Protein AF-A0AAV4BWD5-F1 (afdb_monomer)

Mean predicted aligned error: 11.15 Å

Secondary structure (DSSP, 8-state):
--HHHHHHHHHHHHHHHHHHHHHHHHHTT--GGG---HHHHHHHTT--S-THHHHHHHHHHHHHHHHHTTHHHHHHHHSS-SSS----SS-HHHHHHHHH-TTSS--------

Foldseek 3Di:
DAPPLVVVVVVVVVVVLVVVLVVLCVVVVPDVVVVDDSVVSCVVVVHDSDVVPVVVVVVVVVVVVCVVVVCVVVCLVVLDDPDPDPDDPDRVVVVVCSPVDPPPDDNPDDDDD

Radius of gyration: 18.95 Å; Cα contacts (8 Å, |Δi|>4): 47; chains: 1; bounding box: 46×33×45 Å

Solvent-accessible surface area (backbone atoms only — not comparable to full-atom values): 7154 Å² total; per-residue (Å²): 139,69,73,72,60,63,52,52,56,52,50,54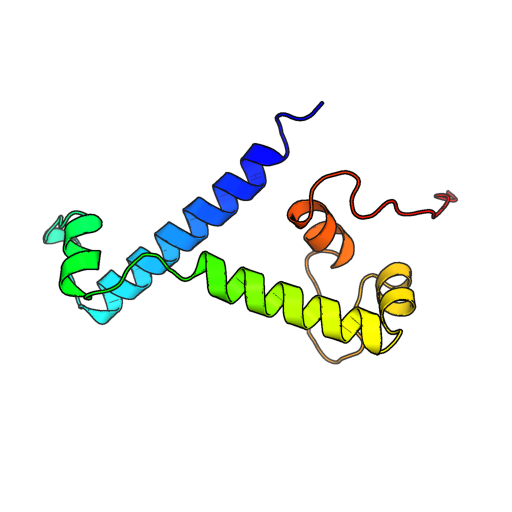,50,53,51,51,52,52,48,53,50,50,51,52,36,58,75,69,65,56,59,79,86,68,69,73,54,72,67,58,55,28,60,74,67,72,49,74,97,51,71,67,59,61,51,52,51,52,52,53,50,51,50,55,51,36,66,72,65,65,52,48,62,55,30,70,74,66,41,49,76,95,66,96,68,74,88,76,90,65,49,54,64,61,57,45,36,69,67,71,35,90,77,73,67,74,82,92,66,85,83,77,130

Sequence (113 aa):
MDAKHGQSQKQIQNKLEATEMWFLRRMLRIPWTAKKTNERVLNEANKRRSLVSPIRKRQATFLGHLMRREKLEHLVRTGKFEGKRGRQREKIMDGLATWLGPGSIRYTGRRQR

Structure (mmCIF, N/CA/C/O backbone):
data_AF-A0AAV4BWD5-F1
#
_entry.id   AF-A0AAV4BWD5-F1
#
loop_
_atom_site.group_PDB
_atom_site.id
_atom_site.type_symbol
_atom_site.label_atom_id
_atom_site.label_alt_id
_atom_site.label_comp_id
_atom_site.label_asym_id
_atom_site.label_entity_id
_atom_site.label_seq_id
_atom_site.pdbx_PDB_ins_code
_atom_site.Cartn_x
_atom_site.Cartn_y
_atom_site.Cartn_z
_atom_site.occupancy
_atom_site.B_iso_or_equiv
_atom_site.auth_seq_id
_atom_site.auth_comp_id
_atom_site.auth_asym_id
_atom_site.auth_atom_id
_atom_site.pdbx_PDB_model_num
ATOM 1 N N . MET A 1 1 ? 26.617 5.106 1.571 1.00 43.34 1 MET A N 1
ATOM 2 C CA . MET A 1 1 ? 25.621 6.211 1.555 1.00 43.34 1 MET A CA 1
ATOM 3 C C . MET A 1 1 ? 24.210 5.626 1.370 1.00 43.34 1 MET A C 1
ATOM 5 O O . MET A 1 1 ? 23.435 6.090 0.541 1.00 43.34 1 MET A O 1
ATOM 9 N N . ASP A 1 2 ? 23.842 4.617 2.168 1.00 42.38 2 ASP A N 1
ATOM 10 C CA . ASP A 1 2 ? 22.796 3.648 1.774 1.00 42.38 2 ASP A CA 1
ATOM 11 C C . ASP A 1 2 ? 21.518 3.737 2.628 1.00 42.38 2 ASP A C 1
ATOM 13 O O . ASP A 1 2 ? 20.469 3.199 2.276 1.00 42.38 2 ASP A O 1
ATOM 17 N N . ALA A 1 3 ? 21.557 4.507 3.720 1.00 46.09 3 ALA A N 1
ATOM 18 C CA . ALA A 1 3 ? 20.471 4.586 4.700 1.00 46.09 3 ALA A CA 1
ATOM 19 C C . ALA A 1 3 ? 19.245 5.408 4.245 1.00 46.09 3 ALA A C 1
ATOM 21 O O . ALA A 1 3 ? 18.145 5.198 4.754 1.00 46.09 3 ALA A O 1
ATOM 22 N N . LYS A 1 4 ? 19.391 6.338 3.286 1.00 48.56 4 LYS A N 1
ATOM 23 C CA . LYS A 1 4 ? 18.289 7.234 2.872 1.00 48.56 4 LYS A CA 1
ATOM 24 C C . LYS A 1 4 ? 17.256 6.565 1.950 1.00 48.56 4 LYS A C 1
ATOM 26 O O . LYS A 1 4 ? 16.092 6.952 1.970 1.00 48.56 4 LYS A O 1
ATOM 31 N N . HIS A 1 5 ? 17.641 5.545 1.180 1.00 47.41 5 HIS A N 1
ATOM 32 C CA . HIS A 1 5 ? 16.773 4.958 0.147 1.00 47.41 5 HIS A CA 1
ATOM 33 C C . HIS A 1 5 ? 15.880 3.820 0.669 1.00 47.41 5 HIS A C 1
ATOM 35 O O . HIS A 1 5 ? 14.713 3.735 0.282 1.00 47.41 5 HIS A O 1
ATOM 41 N N . GLY A 1 6 ? 16.360 3.014 1.626 1.00 53.34 6 GLY A N 1
ATOM 42 C CA . GLY A 1 6 ? 15.532 2.005 2.307 1.00 53.34 6 GLY A CA 1
ATOM 43 C C . GLY A 1 6 ? 14.364 2.611 3.101 1.00 53.34 6 GLY A C 1
ATOM 44 O O . GLY A 1 6 ? 13.302 2.001 3.228 1.00 53.34 6 GLY A O 1
ATOM 45 N N . GLN A 1 7 ? 14.520 3.856 3.564 1.00 54.91 7 GLN A N 1
ATOM 46 C CA . GLN A 1 7 ? 13.472 4.617 4.249 1.00 54.91 7 GLN A CA 1
ATOM 47 C C . GLN A 1 7 ? 12.304 4.972 3.312 1.00 54.91 7 GLN A C 1
ATOM 49 O O . GLN A 1 7 ? 11.152 4.873 3.724 1.00 54.91 7 GLN A O 1
ATOM 54 N N . SER A 1 8 ? 12.569 5.308 2.042 1.00 63.66 8 SER A N 1
ATOM 55 C CA . SER A 1 8 ? 11.522 5.690 1.077 1.00 63.66 8 SER A CA 1
ATOM 56 C C . SER A 1 8 ? 10.612 4.512 0.707 1.00 63.66 8 SER A C 1
ATOM 58 O O . SER A 1 8 ? 9.386 4.627 0.748 1.00 63.66 8 SER A O 1
ATOM 60 N N . GLN A 1 9 ? 11.185 3.329 0.459 1.00 70.19 9 GLN A N 1
ATOM 61 C CA . GLN A 1 9 ? 10.403 2.121 0.162 1.00 70.19 9 GLN A CA 1
ATOM 62 C C . GLN A 1 9 ? 9.512 1.703 1.336 1.00 70.19 9 GLN A C 1
ATOM 64 O O . GLN A 1 9 ? 8.328 1.408 1.156 1.00 70.19 9 GLN A O 1
ATOM 69 N N . LYS A 1 10 ? 10.052 1.760 2.558 1.00 79.00 10 LYS A N 1
ATOM 70 C CA . LYS A 1 10 ? 9.291 1.493 3.783 1.00 79.00 10 LYS A CA 1
ATOM 71 C C . LYS A 1 10 ? 8.158 2.507 3.979 1.00 79.00 10 LYS A C 1
ATOM 73 O O . LYS A 1 10 ? 7.050 2.127 4.346 1.00 79.00 10 LYS A O 1
ATOM 78 N N . GLN A 1 11 ? 8.394 3.784 3.674 1.00 84.44 11 GLN A N 1
ATOM 79 C CA . GLN A 1 11 ? 7.361 4.824 3.727 1.00 84.44 11 GLN A CA 1
ATOM 80 C C . GLN A 1 11 ? 6.239 4.596 2.707 1.00 84.44 11 GLN A C 1
ATOM 82 O O . GLN A 1 11 ? 5.067 4.746 3.053 1.00 84.44 11 GLN A O 1
ATOM 87 N N . ILE A 1 12 ? 6.567 4.222 1.466 1.00 83.00 12 ILE A N 1
ATOM 88 C CA . ILE A 1 12 ? 5.571 3.906 0.430 1.00 83.00 12 ILE A CA 1
ATOM 89 C C . ILE A 1 12 ? 4.732 2.698 0.852 1.00 83.00 12 ILE A C 1
ATOM 91 O O . ILE A 1 12 ? 3.506 2.731 0.736 1.00 83.00 12 ILE A O 1
ATOM 95 N N . GLN A 1 13 ? 5.373 1.663 1.398 1.00 83.88 13 GLN A N 1
ATOM 96 C CA . GLN A 1 13 ? 4.675 0.485 1.898 1.00 83.88 13 GLN A CA 1
ATOM 97 C C . GLN A 1 13 ? 3.727 0.832 3.056 1.00 83.88 13 GLN A C 1
ATOM 99 O O . GLN A 1 13 ? 2.549 0.488 2.990 1.00 83.88 13 GLN A O 1
ATOM 104 N N . ASN A 1 14 ? 4.177 1.615 4.040 1.00 88.88 14 ASN A N 1
ATOM 105 C CA . ASN A 1 14 ? 3.328 2.075 5.145 1.00 88.88 14 ASN A CA 1
ATOM 106 C C . ASN A 1 14 ? 2.116 2.886 4.661 1.00 88.88 14 ASN A C 1
ATOM 108 O O . ASN A 1 14 ? 1.005 2.701 5.154 1.00 88.88 14 ASN A O 1
ATOM 112 N N . LYS A 1 15 ? 2.308 3.776 3.678 1.00 89.56 15 LYS A N 1
ATOM 113 C CA . LYS A 1 15 ? 1.209 4.550 3.080 1.00 89.56 15 LYS A CA 1
ATOM 114 C C . LYS A 1 15 ? 0.207 3.645 2.370 1.00 89.56 15 LYS A C 1
ATOM 116 O O . LYS A 1 15 ? -0.999 3.858 2.492 1.00 89.56 15 LYS A O 1
ATOM 121 N N . LEU A 1 16 ? 0.687 2.634 1.648 1.00 89.44 16 LEU A N 1
ATOM 122 C CA . LEU A 1 16 ? -0.175 1.691 0.944 1.00 89.44 16 LEU A CA 1
ATOM 123 C C . LEU A 1 16 ? -0.986 0.837 1.928 1.00 89.44 16 LEU A C 1
ATOM 125 O O . LEU A 1 16 ? -2.190 0.691 1.746 1.00 89.44 16 LEU A O 1
ATOM 129 N N . GLU A 1 17 ? -0.362 0.359 3.005 1.00 89.69 17 GLU A N 1
ATOM 130 C CA . GLU A 1 17 ? -1.043 -0.381 4.075 1.00 89.69 17 GLU A CA 1
ATOM 131 C C . GLU A 1 17 ? -2.075 0.488 4.811 1.00 89.69 17 GLU A C 1
ATOM 133 O O . GLU A 1 17 ? -3.187 0.037 5.088 1.00 89.69 17 GLU A O 1
ATOM 138 N N . ALA A 1 18 ? -1.761 1.760 5.082 1.00 90.88 18 ALA A N 1
ATOM 139 C CA . ALA A 1 18 ? -2.722 2.709 5.644 1.00 90.88 18 ALA A CA 1
ATOM 140 C C . ALA A 1 18 ? -3.911 2.953 4.697 1.00 90.88 18 ALA A C 1
ATOM 142 O O . ALA A 1 18 ? -5.058 3.029 5.139 1.00 90.88 18 ALA A O 1
ATOM 143 N N . THR A 1 19 ? -3.645 3.021 3.391 1.00 91.12 19 THR A N 1
ATOM 144 C CA . THR A 1 19 ? -4.680 3.173 2.361 1.00 91.12 19 THR A CA 1
ATOM 145 C C . THR A 1 19 ? -5.569 1.925 2.281 1.00 91.12 19 THR A C 1
ATOM 147 O O . THR A 1 19 ? -6.792 2.048 2.236 1.00 91.12 19 THR A O 1
ATOM 150 N N . GLU A 1 20 ? -4.984 0.722 2.340 1.00 91.25 20 GLU A N 1
ATOM 151 C CA . GLU A 1 20 ? -5.712 -0.556 2.422 1.00 91.25 20 GLU A CA 1
ATOM 152 C C . GLU A 1 20 ? -6.656 -0.568 3.632 1.00 91.25 20 GLU A C 1
ATOM 154 O O . GLU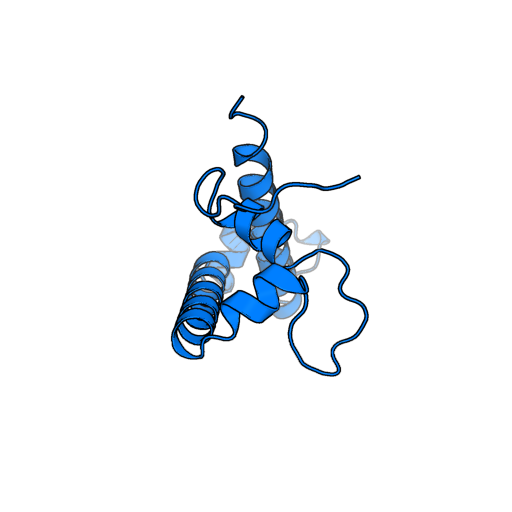 A 1 20 ? -7.846 -0.859 3.498 1.00 91.25 20 GLU A O 1
ATOM 159 N N . MET A 1 21 ? -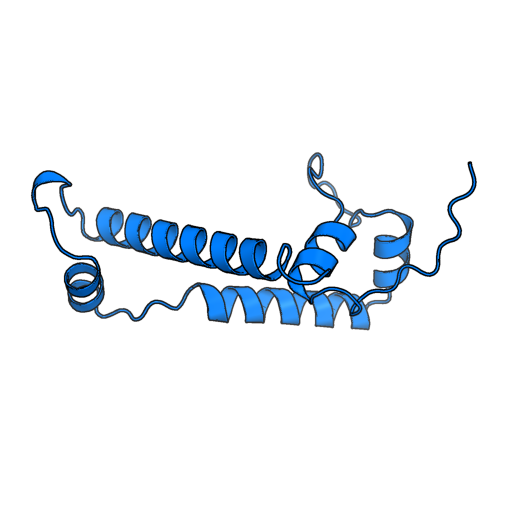6.157 -0.153 4.802 1.00 92.12 21 MET A N 1
ATOM 160 C CA . MET A 1 21 ? -6.970 -0.049 6.014 1.00 92.12 21 MET A CA 1
ATOM 161 C C . MET A 1 21 ? -8.118 0.952 5.881 1.00 92.12 21 MET A C 1
ATOM 163 O O . MET A 1 21 ? -9.219 0.692 6.368 1.00 92.12 21 MET A O 1
ATOM 167 N N . TRP A 1 22 ? -7.879 2.093 5.234 1.00 91.56 22 TRP A N 1
ATOM 168 C CA . TRP A 1 22 ? -8.913 3.098 5.003 1.00 91.56 22 TRP A CA 1
ATOM 169 C C . TRP A 1 22 ? -10.039 2.559 4.114 1.00 91.56 22 TRP A C 1
ATOM 171 O O . TRP A 1 22 ? -11.213 2.697 4.468 1.00 91.56 22 TRP A O 1
ATOM 181 N N . PHE A 1 23 ? -9.701 1.873 3.016 1.00 91.50 23 PHE A N 1
ATOM 182 C CA . PHE A 1 23 ? -10.696 1.229 2.155 1.00 91.50 23 PHE A CA 1
ATOM 183 C C . PHE A 1 23 ? -11.513 0.180 2.912 1.00 91.50 23 PHE A C 1
ATOM 185 O O . PHE A 1 23 ? -12.739 0.193 2.823 1.00 91.50 23 PHE A O 1
ATOM 192 N N . LEU A 1 24 ? -10.862 -0.685 3.697 1.00 91.88 24 LEU A N 1
ATOM 193 C CA . LEU A 1 24 ? -11.547 -1.707 4.495 1.00 91.88 24 LEU A CA 1
ATOM 194 C C . LEU A 1 24 ? -12.525 -1.093 5.501 1.00 91.88 24 LEU A C 1
ATOM 196 O O . LEU A 1 24 ? -13.681 -1.507 5.562 1.00 91.88 24 LEU A O 1
ATOM 200 N N . ARG A 1 25 ? -12.103 -0.060 6.244 1.00 92.50 25 ARG A N 1
ATOM 201 C CA . ARG A 1 25 ? -12.982 0.644 7.194 1.00 92.50 25 ARG A CA 1
ATOM 202 C C . ARG A 1 25 ? -14.179 1.280 6.497 1.00 92.50 25 ARG A C 1
ATOM 204 O O . ARG A 1 25 ? -15.279 1.252 7.043 1.00 92.50 25 ARG A O 1
ATOM 211 N N . ARG A 1 26 ? -13.981 1.820 5.291 1.00 92.88 26 ARG A N 1
ATOM 212 C CA . ARG A 1 26 ? -15.055 2.440 4.511 1.00 92.88 26 ARG A CA 1
ATOM 213 C C . ARG A 1 26 ? -16.039 1.416 3.946 1.00 92.88 26 ARG A C 1
ATOM 215 O O . ARG A 1 26 ? -17.240 1.643 4.046 1.00 92.88 26 ARG A O 1
ATOM 222 N N . MET A 1 27 ? -15.552 0.293 3.416 1.00 92.62 27 MET A N 1
ATOM 223 C CA . MET A 1 27 ? -16.399 -0.798 2.909 1.00 92.62 27 MET A CA 1
ATOM 224 C C . MET A 1 27 ? -17.223 -1.449 4.024 1.00 92.62 27 MET A C 1
ATOM 226 O O . MET A 1 27 ? -18.412 -1.683 3.845 1.00 92.62 27 MET A O 1
ATOM 230 N N . LEU A 1 28 ? -16.618 -1.664 5.195 1.00 91.38 28 LEU A N 1
ATOM 231 C CA . LEU A 1 28 ? -17.297 -2.207 6.376 1.00 91.38 28 LEU A CA 1
ATOM 232 C C . LEU A 1 28 ? -18.127 -1.159 7.141 1.00 91.38 28 LEU A C 1
ATOM 234 O O . LEU A 1 28 ? -18.694 -1.472 8.183 1.00 91.38 28 LEU A O 1
ATOM 238 N N . ARG A 1 29 ? -18.184 0.092 6.655 1.00 94.06 29 ARG A N 1
ATOM 239 C CA . ARG A 1 29 ? -18.912 1.217 7.274 1.00 94.06 29 ARG A CA 1
ATOM 240 C C . ARG A 1 29 ? -18.578 1.408 8.763 1.00 94.06 29 ARG A C 1
ATOM 242 O O . ARG A 1 29 ? -19.438 1.788 9.552 1.00 94.06 29 ARG A O 1
ATOM 249 N N . ILE A 1 30 ? -17.325 1.162 9.150 1.00 91.56 30 ILE A N 1
ATOM 250 C CA . ILE A 1 30 ? -16.884 1.250 10.545 1.00 91.56 30 ILE A CA 1
ATOM 251 C C . ILE A 1 30 ? -16.763 2.730 10.927 1.00 91.56 30 ILE A C 1
ATOM 253 O O . ILE A 1 30 ? -15.921 3.430 10.351 1.00 91.56 30 ILE A O 1
ATOM 257 N N . PRO A 1 31 ? -17.544 3.224 11.903 1.00 90.69 31 PRO A N 1
ATOM 258 C CA . PRO A 1 31 ? -17.413 4.598 12.354 1.00 90.69 31 PRO A CA 1
ATOM 259 C C . PRO A 1 31 ? -16.086 4.779 13.098 1.00 90.69 31 PRO A C 1
ATOM 261 O O . PRO A 1 31 ? -15.591 3.873 13.772 1.00 90.69 31 PRO A O 1
ATOM 264 N N . TRP A 1 32 ? -15.502 5.972 13.003 1.00 86.12 32 TRP A N 1
ATOM 265 C CA . TRP A 1 32 ? -14.241 6.287 13.682 1.00 86.12 32 TRP A CA 1
ATOM 266 C C . TRP A 1 32 ? -14.368 6.208 15.216 1.00 86.12 32 TRP A C 1
ATOM 268 O O . TRP A 1 32 ? -13.397 5.878 15.898 1.00 86.12 32 TRP A O 1
ATOM 278 N N . THR A 1 33 ? -15.577 6.419 15.751 1.00 91.94 3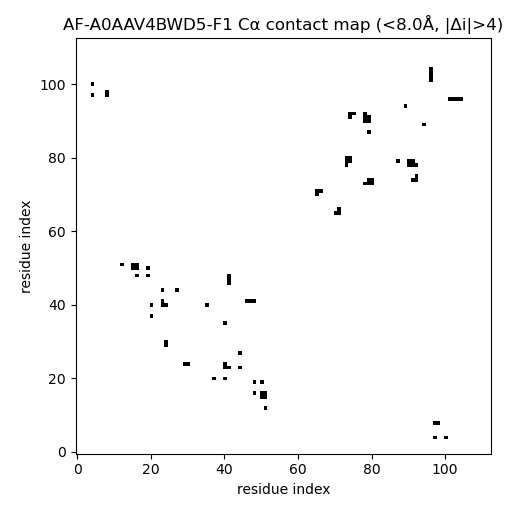3 THR A N 1
ATOM 279 C CA . THR A 1 33 ? -15.911 6.301 17.180 1.00 91.94 33 THR A CA 1
ATOM 280 C C . THR A 1 33 ? -15.754 4.884 17.719 1.00 91.94 33 THR A C 1
ATOM 282 O O . THR A 1 33 ? -15.477 4.715 18.902 1.00 91.94 33 THR A O 1
ATOM 285 N N . ALA A 1 34 ? -15.854 3.862 16.862 1.00 88.56 34 ALA A N 1
ATOM 286 C CA . ALA A 1 34 ? -15.725 2.471 17.281 1.00 88.56 34 ALA A CA 1
ATOM 287 C C . ALA A 1 34 ? -14.307 2.112 17.756 1.00 88.56 34 ALA A C 1
ATOM 289 O O . ALA A 1 34 ? -14.130 1.045 18.336 1.00 88.56 34 ALA A O 1
ATOM 290 N N . LYS A 1 35 ? -13.289 2.947 17.464 1.00 87.81 35 LYS A N 1
ATOM 291 C CA . LYS A 1 35 ? -11.877 2.763 17.867 1.00 87.81 35 LYS A CA 1
ATOM 292 C C . LYS A 1 35 ? -11.343 1.325 17.675 1.00 87.81 35 LYS A C 1
ATOM 294 O O . LYS A 1 35 ? -10.463 0.874 18.401 1.00 87.81 35 LYS A O 1
ATOM 299 N N . LYS A 1 36 ? -11.851 0.593 16.670 1.00 90.00 36 LYS A N 1
ATOM 300 C CA . LYS A 1 36 ? -11.447 -0.795 16.379 1.00 90.00 36 LYS A CA 1
ATOM 301 C C . LYS A 1 36 ? -9.977 -0.858 15.951 1.00 90.00 36 LYS A C 1
ATOM 303 O O . LYS A 1 36 ? -9.553 -0.076 15.091 1.00 90.00 36 LYS A O 1
ATOM 308 N N . THR A 1 37 ? -9.232 -1.827 16.486 1.00 91.50 37 THR A N 1
ATOM 309 C CA . THR A 1 37 ? -7.841 -2.117 16.099 1.00 91.50 37 THR A CA 1
ATOM 310 C C . THR A 1 37 ? -7.752 -2.594 14.647 1.00 91.50 37 THR A C 1
ATOM 312 O O . THR A 1 37 ? -8.695 -3.173 14.108 1.00 91.50 37 THR A O 1
ATOM 315 N N . ASN A 1 38 ? -6.616 -2.346 13.986 1.00 89.12 38 ASN A N 1
ATOM 316 C CA . ASN A 1 38 ? -6.432 -2.714 12.575 1.00 89.12 38 ASN A CA 1
ATOM 317 C C . ASN A 1 38 ? -6.526 -4.231 12.341 1.00 89.12 38 ASN A C 1
ATOM 319 O O . ASN A 1 38 ? -7.076 -4.652 11.330 1.00 89.12 38 ASN A O 1
ATOM 323 N N . GLU A 1 39 ? -6.044 -5.039 13.285 1.00 89.56 39 GLU A N 1
ATOM 324 C CA . GLU A 1 39 ? -6.129 -6.504 13.226 1.00 89.56 39 GLU A CA 1
ATOM 325 C C . GLU A 1 39 ? -7.577 -6.992 13.245 1.00 89.56 39 GLU A C 1
ATOM 327 O O . GLU A 1 39 ? -7.960 -7.843 12.447 1.00 89.56 39 GLU A O 1
ATOM 332 N N . ARG A 1 40 ? -8.421 -6.390 14.092 1.00 91.25 40 ARG A N 1
ATOM 333 C CA . ARG A 1 40 ? -9.837 -6.755 14.172 1.00 91.25 40 ARG A CA 1
ATOM 334 C C . ARG A 1 40 ? -10.585 -6.419 12.886 1.00 91.25 40 ARG A C 1
ATOM 336 O O . ARG A 1 40 ? -11.403 -7.213 12.443 1.00 91.25 40 ARG A O 1
ATOM 343 N N . VAL A 1 41 ? -10.258 -5.287 12.260 1.00 90.12 41 VAL A N 1
ATOM 344 C CA . VAL A 1 41 ? -10.815 -4.898 10.953 1.00 90.12 41 VAL A CA 1
ATOM 345 C C . VAL A 1 41 ? -10.400 -5.880 9.849 1.00 90.12 41 VAL A C 1
ATOM 347 O O . VAL A 1 41 ? -11.213 -6.205 8.988 1.00 90.12 41 VAL A O 1
ATOM 350 N N . LEU A 1 42 ? -9.159 -6.376 9.869 1.00 90.81 42 LEU A N 1
ATOM 351 C CA . LEU A 1 42 ? -8.677 -7.372 8.902 1.00 90.81 42 LEU A CA 1
ATOM 352 C C . LEU A 1 42 ? -9.354 -8.737 9.088 1.00 90.81 42 LEU A C 1
ATOM 354 O O . LEU A 1 42 ? -9.767 -9.347 8.100 1.00 90.81 42 LEU A O 1
ATOM 358 N N . ASN A 1 43 ? -9.523 -9.177 10.339 1.00 90.56 43 ASN A N 1
ATOM 359 C CA . ASN A 1 43 ? -10.235 -10.415 10.662 1.00 90.56 43 ASN A CA 1
ATOM 360 C C . ASN A 1 43 ? -11.711 -10.341 10.253 1.00 90.56 43 ASN A C 1
ATOM 362 O O . ASN A 1 43 ? -12.221 -11.276 9.649 1.00 90.56 43 ASN A O 1
ATOM 366 N N . GLU A 1 44 ? -12.380 -9.217 10.518 1.00 88.56 44 GLU A N 1
ATOM 367 C CA . GLU A 1 44 ? -13.782 -8.987 10.138 1.00 88.56 44 GLU A CA 1
ATOM 368 C C . GLU A 1 44 ? -13.969 -8.947 8.614 1.00 88.56 44 GLU A C 1
ATOM 370 O O . GLU A 1 44 ? -14.945 -9.476 8.092 1.00 88.56 44 GLU A O 1
ATOM 375 N N . ALA A 1 45 ? -12.996 -8.402 7.877 1.00 86.81 45 ALA A N 1
ATOM 376 C CA . ALA A 1 45 ? -12.974 -8.471 6.417 1.00 86.81 45 ALA A CA 1
ATOM 377 C C . ALA A 1 45 ? -12.599 -9.863 5.868 1.00 86.81 45 ALA A C 1
ATOM 379 O O . ALA A 1 45 ? -12.696 -10.082 4.658 1.00 86.81 45 ALA A O 1
ATOM 380 N N . ASN A 1 46 ? -12.114 -10.776 6.719 1.00 85.25 46 ASN A N 1
ATOM 381 C CA . ASN A 1 46 ? -11.471 -12.035 6.339 1.00 85.25 46 ASN A CA 1
ATOM 382 C C . ASN A 1 46 ? -10.396 -11.840 5.245 1.00 85.25 46 ASN A C 1
ATOM 384 O O . ASN A 1 46 ? -10.316 -12.583 4.260 1.00 85.25 46 ASN A O 1
ATOM 388 N N . LYS A 1 47 ? -9.592 -10.774 5.371 1.00 79.19 47 LYS A N 1
ATOM 389 C CA . LYS A 1 47 ? -8.521 -10.428 4.424 1.00 79.19 47 LYS A CA 1
ATOM 390 C C . LYS A 1 47 ? -7.181 -10.325 5.135 1.00 79.19 47 LYS A C 1
ATOM 392 O O . LYS A 1 47 ? -7.064 -9.747 6.209 1.00 79.19 47 LYS A O 1
ATOM 397 N N . ARG A 1 48 ? -6.134 -10.811 4.468 1.00 78.12 48 ARG A N 1
ATOM 398 C CA . ARG A 1 48 ? -4.740 -10.501 4.814 1.00 78.12 48 ARG A CA 1
ATOM 399 C C . ARG A 1 48 ? -4.297 -9.260 4.036 1.00 78.12 48 ARG A C 1
ATOM 401 O O . ARG A 1 48 ? -4.712 -9.105 2.886 1.00 78.12 48 ARG A O 1
ATOM 408 N N . ARG A 1 49 ? -3.448 -8.410 4.638 1.00 72.44 49 ARG A N 1
ATOM 409 C CA . ARG A 1 49 ? -2.799 -7.283 3.937 1.00 72.44 49 ARG A CA 1
ATOM 410 C C . ARG A 1 49 ? -2.094 -7.828 2.708 1.00 72.44 49 ARG A C 1
ATOM 412 O O . ARG A 1 49 ? -1.142 -8.596 2.835 1.00 72.44 49 ARG A O 1
ATOM 419 N N . SER A 1 50 ? -2.602 -7.497 1.529 1.00 79.25 50 SER A N 1
ATOM 420 C CA . SER A 1 50 ? -2.149 -8.151 0.304 1.00 79.25 50 SER A CA 1
ATOM 421 C C . SER A 1 50 ? -1.812 -7.179 -0.799 1.00 79.25 50 SER A C 1
ATOM 423 O O . SER A 1 50 ? -1.042 -7.583 -1.655 1.00 79.25 50 SER A O 1
ATOM 425 N N . LEU A 1 51 ? -2.281 -5.923 -0.777 1.00 82.81 51 LEU A N 1
ATOM 426 C CA . LEU A 1 51 ? -2.179 -5.002 -1.921 1.00 82.81 51 LEU A CA 1
ATOM 427 C C . LEU A 1 51 ? -0.760 -4.772 -2.450 1.00 82.81 51 LEU A C 1
ATOM 429 O O . LEU A 1 51 ? -0.586 -4.570 -3.651 1.00 82.81 51 LEU A O 1
ATOM 433 N N . VAL A 1 52 ? 0.260 -4.854 -1.595 1.00 84.69 52 VAL A N 1
ATOM 434 C CA . VAL A 1 52 ? 1.662 -4.698 -2.004 1.00 84.69 52 VAL A CA 1
ATOM 435 C C . VAL A 1 52 ? 2.030 -5.736 -3.073 1.00 84.69 52 VAL A C 1
ATOM 437 O O . VAL A 1 52 ? 2.454 -5.370 -4.165 1.00 84.69 52 VAL A O 1
ATOM 440 N N . SER A 1 53 ? 1.810 -7.026 -2.809 1.00 85.69 53 SER A N 1
ATOM 441 C CA . SER A 1 53 ? 2.224 -8.135 -3.686 1.00 85.69 53 SER A CA 1
ATOM 442 C C . SER A 1 53 ? 1.654 -8.088 -5.124 1.00 85.69 53 SER A C 1
ATOM 444 O O . SER A 1 53 ? 2.439 -8.113 -6.077 1.00 85.69 53 SER A O 1
ATOM 446 N N . PRO A 1 54 ? 0.331 -7.957 -5.355 1.00 88.50 54 PRO A N 1
ATOM 447 C CA . PRO A 1 54 ? -0.240 -7.870 -6.688 1.00 88.50 54 PRO A CA 1
ATOM 448 C C . PRO A 1 54 ? 0.159 -6.575 -7.399 1.00 88.50 54 PRO A C 1
ATOM 450 O O . PRO A 1 54 ? 0.310 -6.604 -8.619 1.00 88.50 54 PRO A O 1
ATOM 453 N N . ILE A 1 55 ? 0.374 -5.461 -6.686 1.00 87.12 55 ILE A N 1
ATOM 454 C CA . ILE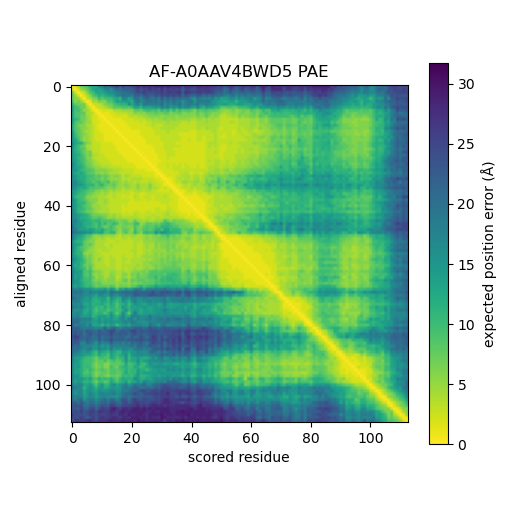 A 1 55 ? 0.907 -4.233 -7.295 1.00 87.12 55 ILE A CA 1
ATOM 455 C C . ILE A 1 55 ? 2.326 -4.486 -7.809 1.00 87.12 55 ILE A C 1
ATOM 457 O O . ILE A 1 55 ? 2.585 -4.237 -8.988 1.00 87.12 55 ILE A O 1
ATOM 461 N N . ARG A 1 56 ? 3.200 -5.086 -6.986 1.00 84.31 56 ARG A N 1
ATOM 462 C CA . ARG A 1 56 ? 4.558 -5.480 -7.402 1.00 84.31 56 ARG A CA 1
ATOM 463 C C . ARG A 1 56 ? 4.521 -6.401 -8.626 1.00 84.31 56 ARG A C 1
ATOM 465 O O . ARG A 1 56 ? 5.222 -6.159 -9.604 1.00 84.31 56 ARG A O 1
ATOM 472 N N . LYS A 1 57 ? 3.649 -7.416 -8.619 1.00 89.31 57 LYS A N 1
ATOM 473 C CA . LYS A 1 57 ? 3.487 -8.362 -9.737 1.00 89.31 57 LYS A CA 1
ATOM 474 C C . LYS A 1 57 ? 3.042 -7.670 -11.026 1.00 89.31 57 LYS A C 1
ATOM 476 O O . LYS A 1 57 ? 3.597 -7.937 -12.091 1.00 89.31 57 LYS A O 1
ATOM 481 N N . ARG A 1 58 ? 2.057 -6.769 -10.952 1.00 88.50 58 ARG A N 1
ATOM 482 C CA . ARG A 1 58 ? 1.570 -6.006 -12.115 1.00 88.50 58 ARG A CA 1
ATOM 483 C C . ARG A 1 58 ? 2.656 -5.093 -12.674 1.00 88.50 58 ARG A C 1
ATOM 485 O O . ARG A 1 58 ? 2.833 -5.045 -13.887 1.00 88.50 58 ARG A O 1
ATOM 492 N N . GLN A 1 59 ? 3.411 -4.426 -11.806 1.00 83.25 59 GLN A N 1
ATOM 493 C CA . GLN A 1 59 ? 4.537 -3.581 -12.209 1.00 83.25 59 GLN A CA 1
ATOM 494 C C . GLN A 1 59 ? 5.651 -4.395 -12.883 1.00 83.25 59 GLN A C 1
ATOM 496 O O . GLN A 1 59 ? 6.132 -4.002 -13.943 1.00 83.25 59 GLN A O 1
ATOM 501 N N . ALA A 1 60 ? 6.000 -5.566 -12.342 1.00 85.44 60 ALA A N 1
ATOM 502 C CA . ALA A 1 60 ? 6.970 -6.472 -12.960 1.00 85.44 60 ALA A CA 1
ATOM 503 C C . ALA A 1 60 ? 6.487 -7.001 -14.321 1.00 85.44 60 ALA A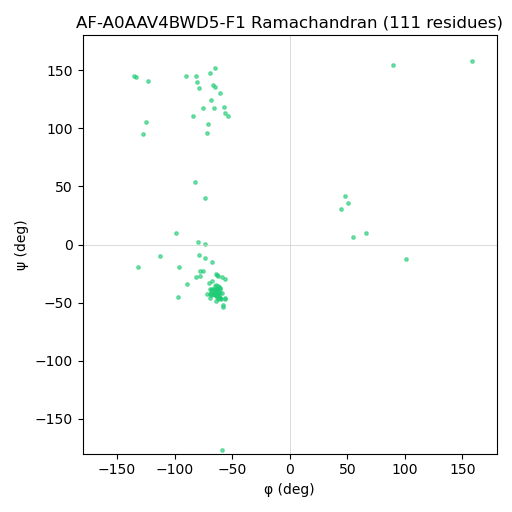 C 1
ATOM 505 O O . ALA A 1 60 ? 7.248 -7.044 -15.283 1.00 85.44 60 ALA A O 1
ATOM 506 N N . THR A 1 61 ? 5.200 -7.340 -14.433 1.00 89.81 61 THR A N 1
ATOM 507 C CA . THR A 1 61 ? 4.594 -7.779 -15.701 1.00 89.81 61 THR A CA 1
ATOM 508 C C . THR A 1 61 ? 4.650 -6.662 -16.745 1.00 89.81 61 THR A C 1
ATOM 510 O O . THR A 1 61 ? 5.018 -6.898 -17.893 1.00 89.81 61 THR A O 1
ATOM 513 N N . PHE A 1 62 ? 4.357 -5.425 -16.335 1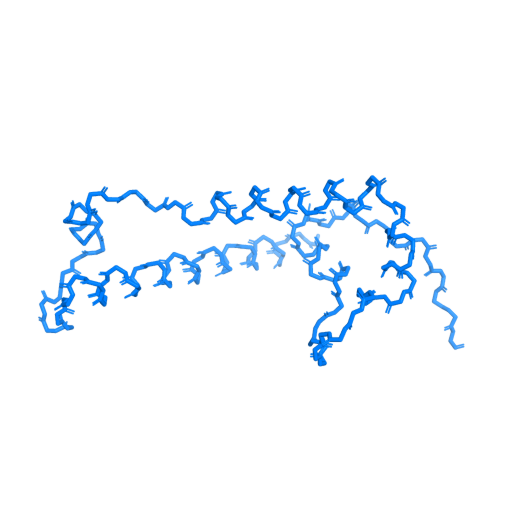.00 83.50 62 PHE A N 1
ATOM 514 C CA . PHE A 1 62 ? 4.461 -4.240 -17.182 1.00 83.50 62 PHE A CA 1
ATOM 515 C C . PHE A 1 62 ? 5.893 -4.002 -17.678 1.00 83.50 62 PHE A C 1
ATOM 517 O O . PHE A 1 62 ? 6.098 -3.809 -18.875 1.00 83.50 62 PHE A O 1
ATOM 524 N N . LEU A 1 63 ? 6.886 -4.094 -16.790 1.00 80.56 63 LEU A N 1
ATOM 525 C CA . LEU A 1 63 ? 8.301 -4.022 -17.163 1.00 80.56 63 LEU A CA 1
ATOM 526 C C . LEU A 1 63 ? 8.695 -5.149 -18.126 1.00 80.56 63 LEU A C 1
ATOM 528 O O . LEU A 1 63 ? 9.359 -4.897 -19.126 1.00 80.56 63 LEU A O 1
ATOM 532 N N . GLY A 1 64 ? 8.223 -6.374 -17.894 1.00 84.81 64 GLY A N 1
ATOM 533 C CA . GLY A 1 64 ? 8.434 -7.492 -18.812 1.00 84.81 64 GLY A CA 1
ATOM 534 C C . GLY A 1 64 ? 7.823 -7.256 -20.198 1.00 84.81 64 GLY A C 1
ATOM 535 O O . GLY A 1 64 ? 8.402 -7.652 -21.204 1.00 84.81 64 GLY A O 1
ATOM 536 N N . HIS A 1 65 ? 6.664 -6.599 -20.294 1.00 84.19 65 HIS A N 1
ATOM 537 C CA . HIS A 1 65 ? 6.103 -6.196 -21.590 1.00 84.19 65 HIS A CA 1
ATOM 538 C C . HIS A 1 65 ? 6.920 -5.095 -22.263 1.00 84.19 65 HIS A C 1
ATOM 540 O O . HIS A 1 65 ? 7.094 -5.131 -23.480 1.00 84.19 65 HIS A O 1
ATOM 546 N N . LEU A 1 66 ? 7.431 -4.144 -21.481 1.00 79.50 66 LEU A N 1
ATOM 547 C CA . LEU A 1 66 ? 8.280 -3.071 -21.982 1.00 79.50 66 LEU A CA 1
A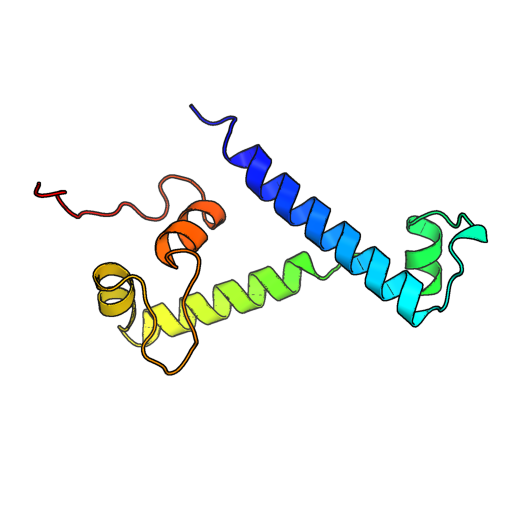TOM 548 C C . LEU A 1 66 ? 9.583 -3.612 -22.580 1.00 79.50 66 LEU A C 1
ATOM 550 O O . LEU A 1 66 ? 9.955 -3.202 -23.675 1.00 79.50 66 LEU A O 1
ATOM 554 N N . MET A 1 67 ? 10.225 -4.563 -21.896 1.00 79.56 67 MET A N 1
ATOM 555 C CA . MET A 1 67 ? 11.457 -5.197 -22.375 1.00 79.56 67 MET A CA 1
ATOM 556 C C . MET A 1 67 ? 11.241 -5.999 -23.666 1.00 79.56 67 MET A C 1
ATOM 558 O O . MET A 1 67 ? 12.111 -5.998 -24.524 1.00 79.56 67 MET A O 1
ATOM 562 N N . ARG A 1 68 ? 10.075 -6.637 -23.849 1.00 82.81 68 ARG A N 1
ATOM 563 C CA . ARG A 1 68 ? 9.778 -7.434 -25.058 1.00 82.81 68 ARG A CA 1
ATOM 564 C C . ARG A 1 68 ? 9.405 -6.615 -26.296 1.00 82.81 68 ARG A C 1
ATOM 566 O O . ARG A 1 68 ? 9.473 -7.144 -27.394 1.00 82.81 68 ARG A O 1
ATOM 573 N N . ARG A 1 69 ? 8.927 -5.377 -26.135 1.00 77.50 69 ARG A N 1
ATOM 574 C CA . ARG A 1 69 ? 8.470 -4.527 -27.254 1.00 77.50 69 ARG A CA 1
ATOM 575 C C . ARG A 1 69 ? 9.514 -3.502 -27.714 1.00 77.50 69 ARG A C 1
ATOM 577 O O . ARG A 1 69 ? 9.134 -2.579 -28.422 1.00 77.50 69 ARG A O 1
ATOM 584 N N . GLU A 1 70 ? 10.758 -3.583 -27.234 1.00 66.81 70 GLU A N 1
ATOM 585 C CA . GLU A 1 70 ? 11.862 -2.642 -27.540 1.00 66.81 70 GLU A CA 1
ATOM 586 C C . GLU A 1 70 ? 11.567 -1.151 -27.255 1.00 66.81 70 GLU A C 1
ATOM 588 O O . GLU A 1 70 ? 12.392 -0.272 -27.477 1.00 66.81 70 GLU A O 1
ATOM 593 N N . LYS A 1 71 ? 10.425 -0.824 -26.636 1.00 70.88 71 LYS A N 1
ATOM 594 C CA . LYS A 1 71 ? 10.053 0.557 -26.275 1.00 70.88 71 LYS A CA 1
ATOM 595 C C . LYS A 1 71 ? 10.849 1.113 -25.090 1.00 70.88 71 LYS A C 1
ATOM 597 O O . LYS A 1 71 ? 10.601 2.240 -24.656 1.00 70.88 71 LYS A O 1
ATOM 602 N N . LEU A 1 72 ? 11.773 0.324 -24.540 1.00 75.94 72 LEU A N 1
ATOM 603 C CA . LEU A 1 72 ? 12.622 0.731 -23.430 1.00 75.94 72 LEU A CA 1
ATOM 604 C C . LEU A 1 72 ? 13.585 1.844 -23.852 1.00 75.94 72 LEU A C 1
ATOM 606 O O . LEU A 1 72 ? 13.718 2.816 -23.119 1.00 75.94 72 LEU A O 1
ATOM 610 N N . GLU A 1 73 ? 14.184 1.760 -25.040 1.00 75.62 73 GLU A N 1
ATOM 611 C CA . GLU A 1 73 ? 15.120 2.781 -25.534 1.00 75.62 73 GLU A CA 1
ATOM 612 C C . GLU A 1 73 ? 14.451 4.153 -25.659 1.00 75.62 73 GLU A C 1
ATOM 614 O O . GLU A 1 73 ? 14.959 5.159 -25.158 1.00 75.62 73 GLU A O 1
ATOM 619 N N . HIS A 1 74 ? 13.250 4.182 -26.240 1.00 76.06 74 HIS A N 1
ATOM 620 C CA . HIS A 1 74 ? 12.439 5.392 -26.325 1.00 76.06 74 HIS A CA 1
ATOM 621 C C . HIS A 1 74 ? 12.067 5.928 -24.932 1.00 76.06 74 HIS A C 1
ATOM 623 O O . HIS A 1 74 ? 12.137 7.131 -24.685 1.00 76.06 74 HIS A O 1
ATOM 629 N N . LEU A 1 75 ? 11.707 5.055 -23.985 1.00 75.00 75 LEU A N 1
ATOM 630 C CA . LEU A 1 75 ? 11.395 5.475 -22.618 1.00 75.00 75 LEU A CA 1
ATOM 631 C C . LEU A 1 75 ? 12.614 6.072 -21.902 1.00 75.00 75 LEU A C 1
ATOM 633 O O . LEU A 1 75 ? 12.477 7.079 -21.210 1.00 75.00 75 LEU A O 1
ATOM 637 N N . VAL A 1 76 ? 13.786 5.458 -22.054 1.00 76.31 76 VAL A N 1
ATOM 638 C CA . VAL A 1 76 ? 15.039 5.914 -21.441 1.00 76.31 76 VAL A CA 1
ATOM 639 C C . VAL A 1 76 ? 15.448 7.268 -22.019 1.00 76.31 76 VAL A C 1
ATOM 641 O O . VAL A 1 76 ? 15.804 8.167 -21.260 1.00 76.31 76 VAL A O 1
ATOM 644 N N . ARG A 1 77 ? 15.326 7.446 -23.341 1.00 75.94 77 ARG A N 1
ATOM 645 C CA . ARG A 1 77 ? 15.664 8.695 -24.036 1.00 75.94 77 ARG A CA 1
ATOM 646 C C . ARG A 1 77 ? 14.698 9.834 -23.709 1.00 75.94 77 ARG A C 1
ATOM 648 O O . ARG A 1 77 ? 15.127 10.952 -23.441 1.00 75.94 77 ARG A O 1
ATOM 655 N N . THR A 1 78 ? 13.396 9.562 -23.740 1.00 75.06 78 THR A N 1
ATOM 656 C CA . THR A 1 78 ? 12.355 10.600 -23.676 1.00 75.06 78 THR A CA 1
ATOM 657 C C . THR A 1 78 ? 11.816 10.797 -22.253 1.00 75.06 78 THR A C 1
ATOM 659 O O . THR A 1 78 ? 11.202 11.821 -21.944 1.00 75.06 78 THR A O 1
ATOM 662 N N . GLY A 1 79 ? 12.010 9.817 -21.363 1.00 71.44 79 GLY A N 1
ATOM 663 C CA . GLY A 1 79 ? 11.459 9.794 -20.003 1.00 71.44 79 GLY A CA 1
ATOM 664 C C . GLY A 1 79 ? 9.930 9.678 -19.947 1.00 71.44 79 GLY A C 1
ATOM 665 O O . GLY A 1 79 ? 9.346 9.862 -18.874 1.00 71.44 79 GLY A O 1
ATOM 666 N N . LYS A 1 80 ? 9.290 9.411 -21.093 1.00 68.50 80 LYS A N 1
ATOM 667 C CA . LYS A 1 80 ? 7.841 9.439 -21.325 1.00 68.50 80 LYS A CA 1
ATOM 668 C C . LYS A 1 80 ? 7.409 8.211 -22.126 1.00 68.50 80 LYS A C 1
ATOM 670 O O . LYS A 1 80 ? 8.122 7.773 -23.027 1.00 68.50 80 LYS A O 1
ATOM 675 N N . PHE A 1 81 ? 6.218 7.695 -21.833 1.00 66.25 81 PHE A N 1
ATOM 676 C CA . PHE A 1 81 ? 5.556 6.721 -22.705 1.00 66.25 81 PHE A CA 1
ATOM 677 C C . PHE A 1 81 ? 4.839 7.425 -23.861 1.00 66.25 81 PHE A C 1
ATOM 679 O O . PHE A 1 81 ? 4.268 8.498 -23.675 1.00 66.25 81 PHE A O 1
ATOM 686 N N . GLU A 1 82 ? 4.821 6.794 -25.036 1.00 61.31 82 GLU A N 1
ATOM 687 C CA . GLU A 1 82 ? 3.970 7.218 -26.151 1.00 61.31 82 GLU A CA 1
ATOM 688 C C . GLU A 1 82 ? 2.491 7.029 -25.780 1.00 61.31 82 GLU A C 1
ATOM 690 O O . GLU A 1 82 ? 2.042 5.912 -25.510 1.00 61.31 82 GLU A O 1
ATOM 695 N N . GLY A 1 83 ? 1.731 8.126 -25.734 1.00 64.44 83 GLY A N 1
ATOM 696 C CA . GLY A 1 83 ? 0.286 8.114 -25.502 1.00 64.44 83 GLY A CA 1
ATOM 697 C C . GLY A 1 83 ? -0.254 9.447 -24.979 1.00 64.44 83 GLY A C 1
ATOM 698 O O . GLY A 1 83 ? 0.473 10.231 -24.375 1.00 64.44 83 GLY A O 1
ATOM 699 N N . LYS A 1 84 ? -1.561 9.690 -25.162 1.00 60.66 84 LYS A N 1
ATOM 700 C CA . LYS A 1 84 ? -2.287 10.882 -24.669 1.00 60.66 84 LYS A CA 1
ATOM 701 C C . LYS A 1 84 ? -2.522 10.859 -23.146 1.00 60.66 84 LYS A C 1
ATOM 703 O O . LYS A 1 84 ? -3.610 11.178 -22.675 1.00 60.66 84 LYS A O 1
ATOM 708 N N . ARG A 1 85 ? -1.549 10.419 -22.345 1.00 60.31 85 ARG A N 1
ATOM 709 C CA . ARG A 1 85 ? -1.633 10.582 -20.886 1.00 60.31 85 ARG A CA 1
ATOM 710 C C . ARG A 1 85 ? -1.207 12.006 -20.539 1.00 60.31 85 ARG A C 1
ATOM 712 O O . ARG A 1 85 ? -0.295 12.542 -21.158 1.00 60.31 85 ARG A O 1
ATOM 719 N N . GLY A 1 86 ? -1.907 12.622 -19.585 1.00 70.75 86 GLY A N 1
ATOM 720 C CA . GLY A 1 86 ? -1.639 13.992 -19.142 1.00 70.75 86 GLY A CA 1
ATOM 721 C C . GLY A 1 86 ? -0.213 14.197 -18.613 1.00 70.75 86 GLY A C 1
ATOM 722 O O . GLY A 1 86 ? 0.621 13.292 -18.618 1.00 70.75 86 GLY A O 1
ATOM 723 N N . ARG A 1 87 ? 0.081 15.410 -18.129 1.00 67.06 87 ARG A N 1
ATOM 724 C CA . ARG A 1 87 ? 1.430 15.796 -17.689 1.00 67.06 87 ARG A CA 1
ATOM 725 C C . ARG A 1 87 ? 1.971 14.842 -16.620 1.00 67.06 87 ARG A C 1
ATOM 727 O O . ARG A 1 87 ? 1.493 14.801 -15.488 1.00 67.06 87 ARG A O 1
ATOM 734 N N . GLN A 1 88 ? 3.009 14.107 -16.990 1.00 63.62 88 GLN A N 1
ATOM 735 C CA . GLN A 1 88 ? 3.729 13.213 -16.099 1.00 63.62 88 GLN A CA 1
ATOM 736 C C . GLN A 1 88 ? 4.488 14.036 -15.043 1.00 63.62 88 GLN A C 1
ATOM 738 O O . GLN A 1 88 ? 5.252 14.934 -15.397 1.00 63.62 88 GLN A O 1
ATOM 743 N N . ARG A 1 89 ? 4.238 13.764 -13.753 1.00 64.06 89 ARG A N 1
ATOM 744 C CA . ARG A 1 89 ? 4.813 14.524 -12.623 1.00 64.06 89 A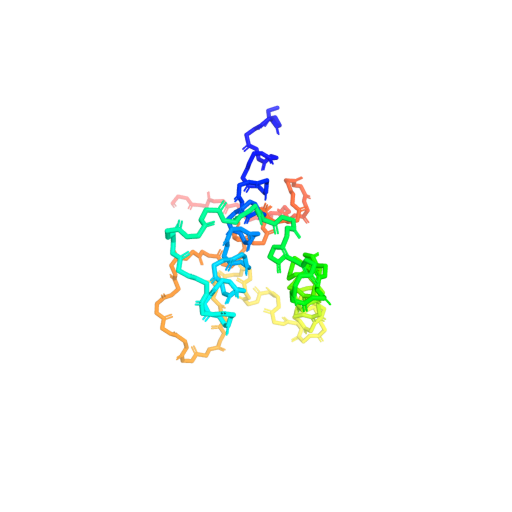RG A CA 1
ATOM 745 C C . ARG A 1 89 ? 6.243 14.104 -12.259 1.00 64.06 89 ARG A C 1
ATOM 747 O O . ARG A 1 89 ? 7.006 14.945 -11.808 1.00 64.06 89 ARG A O 1
ATOM 754 N N . GLU A 1 90 ? 6.613 12.850 -12.511 1.00 67.19 90 GLU A N 1
ATOM 755 C CA . GLU A 1 90 ? 7.952 12.293 -12.254 1.00 67.19 90 GLU A CA 1
ATOM 756 C C . GLU A 1 90 ? 8.426 11.494 -13.465 1.00 67.19 90 GLU A C 1
ATOM 758 O O . GLU A 1 90 ? 7.610 10.840 -14.116 1.00 67.19 90 GLU A O 1
ATOM 763 N N . LYS A 1 91 ? 9.724 11.519 -13.791 1.00 73.31 91 LYS A N 1
ATOM 764 C CA . LYS A 1 91 ? 10.254 10.704 -14.894 1.00 73.31 91 LYS A CA 1
ATOM 765 C C . LYS A 1 91 ? 10.138 9.227 -14.527 1.00 73.31 91 LYS A C 1
ATOM 767 O O . LYS A 1 91 ? 10.448 8.824 -13.411 1.00 73.31 91 LYS A O 1
ATOM 772 N N . ILE A 1 92 ? 9.720 8.408 -15.486 1.00 73.00 92 ILE A N 1
ATOM 773 C CA . ILE A 1 92 ? 9.437 6.982 -15.247 1.00 73.00 92 ILE A CA 1
ATOM 774 C C . ILE A 1 92 ? 10.690 6.254 -14.770 1.00 73.00 92 ILE A C 1
ATOM 776 O O . ILE A 1 92 ? 10.613 5.445 -13.855 1.00 73.00 92 ILE A O 1
ATOM 780 N N . MET A 1 93 ? 11.847 6.606 -15.333 1.00 74.62 93 MET A N 1
ATOM 781 C CA . MET A 1 93 ? 13.138 6.050 -14.932 1.00 74.62 93 MET A CA 1
ATOM 782 C C . MET A 1 93 ? 13.503 6.388 -13.482 1.00 74.62 93 MET A C 1
ATOM 784 O O . MET A 1 93 ? 13.999 5.515 -12.778 1.00 74.62 93 MET A O 1
ATOM 788 N N . ASP A 1 94 ? 13.194 7.600 -13.011 1.00 74.81 94 ASP A N 1
ATOM 789 C CA . ASP A 1 94 ? 13.455 8.015 -11.624 1.00 74.81 94 ASP A CA 1
ATOM 790 C C . ASP A 1 94 ? 12.553 7.235 -10.649 1.00 74.81 94 ASP A C 1
ATOM 792 O O . ASP A 1 94 ? 13.004 6.757 -9.603 1.00 74.81 94 ASP A O 1
ATOM 796 N N . GLY A 1 95 ? 11.291 7.015 -11.039 1.00 74.25 95 GLY A N 1
ATOM 797 C CA . GLY A 1 95 ? 10.357 6.162 -10.305 1.00 74.25 95 GLY A CA 1
ATOM 798 C C . GLY A 1 95 ? 10.802 4.697 -10.258 1.00 74.25 95 GLY A C 1
ATOM 799 O O . GLY A 1 95 ? 10.725 4.068 -9.206 1.00 74.25 95 GLY A O 1
ATOM 800 N N . LEU A 1 96 ? 11.321 4.159 -11.367 1.00 73.56 96 LEU A N 1
ATOM 801 C CA . LEU A 1 96 ? 11.841 2.789 -11.454 1.00 73.56 96 LEU A CA 1
ATOM 802 C C . LEU A 1 96 ? 13.135 2.596 -10.653 1.00 73.56 96 LEU A C 1
ATOM 804 O O . LEU A 1 96 ? 13.263 1.599 -9.947 1.00 73.56 96 LEU A O 1
ATOM 808 N N . ALA A 1 97 ? 14.067 3.549 -10.713 1.00 74.06 97 ALA A N 1
ATOM 809 C CA . ALA A 1 97 ? 15.332 3.502 -9.980 1.00 74.06 97 ALA A CA 1
ATOM 810 C C . ALA A 1 97 ? 15.123 3.579 -8.461 1.00 74.06 97 ALA A C 1
ATOM 812 O O . ALA A 1 97 ? 15.756 2.846 -7.701 1.00 74.06 97 ALA A O 1
ATOM 813 N N . THR A 1 98 ? 14.169 4.402 -8.017 1.00 73.44 98 THR A N 1
ATOM 814 C CA . THR A 1 98 ? 13.745 4.453 -6.608 1.00 73.44 98 THR A CA 1
ATOM 815 C C . THR A 1 98 ? 13.226 3.094 -6.126 1.00 73.44 98 THR A C 1
ATOM 817 O O . THR A 1 98 ? 13.317 2.783 -4.939 1.00 73.44 98 THR A O 1
ATOM 820 N N . TRP A 1 99 ? 12.688 2.283 -7.039 1.00 64.69 99 TRP A N 1
ATOM 821 C CA . TRP A 1 99 ? 11.947 1.060 -6.747 1.00 64.69 99 TRP A CA 1
ATOM 822 C C . TRP A 1 99 ? 12.784 -0.219 -6.830 1.00 64.69 99 TRP A C 1
ATOM 824 O O . TRP A 1 99 ? 12.704 -1.060 -5.941 1.00 64.69 99 TRP A O 1
ATOM 834 N N . LEU A 1 100 ? 13.604 -0.359 -7.873 1.00 68.62 100 LEU A N 1
ATOM 835 C CA . LEU A 1 100 ? 14.495 -1.507 -8.087 1.00 68.62 100 LEU A CA 1
ATOM 836 C C . LEU A 1 100 ? 15.772 -1.443 -7.230 1.00 68.62 100 LEU A C 1
ATOM 838 O O . LEU A 1 100 ? 16.522 -2.414 -7.168 1.00 68.62 100 LEU A O 1
ATOM 842 N N . GLY A 1 101 ? 16.009 -0.315 -6.557 1.00 60.78 101 GLY A N 1
ATOM 843 C CA . GLY A 1 101 ? 17.186 -0.077 -5.730 1.00 60.78 101 GLY A CA 1
ATOM 844 C C . GLY A 1 101 ? 18.352 0.538 -6.518 1.00 60.78 101 GLY A C 1
ATOM 845 O O . GLY A 1 101 ? 18.444 0.376 -7.744 1.00 60.78 101 GLY A O 1
ATOM 846 N N . PRO A 1 102 ? 19.246 1.272 -5.828 1.00 50.41 102 PRO A N 1
ATOM 847 C CA . PRO A 1 102 ? 20.391 1.920 -6.457 1.00 50.41 102 PRO A CA 1
ATOM 848 C C . PRO A 1 102 ? 21.306 0.877 -7.114 1.00 50.41 102 PRO A C 1
ATOM 850 O O . PRO A 1 102 ? 21.662 -0.122 -6.500 1.00 50.41 102 PRO A O 1
ATOM 853 N N . GLY A 1 103 ? 21.670 1.108 -8.380 1.00 54.22 103 GLY A N 1
ATOM 854 C CA . GLY A 1 103 ? 22.565 0.236 -9.158 1.00 54.22 103 GLY A CA 1
ATOM 855 C C . GLY A 1 103 ? 21.876 -0.698 -10.159 1.00 54.22 103 GLY A C 1
ATOM 856 O O . GLY A 1 103 ? 22.548 -1.215 -11.047 1.00 54.22 103 GLY A O 1
ATOM 857 N N . SER A 1 104 ? 20.550 -0.853 -10.085 1.00 50.94 104 SER A N 1
ATOM 858 C CA . SER A 1 104 ? 19.763 -1.663 -11.035 1.00 50.94 104 SER A CA 1
ATOM 859 C C . SER A 1 104 ? 19.664 -1.039 -12.433 1.00 50.94 104 SER A C 1
ATOM 861 O O . SER A 1 104 ? 19.640 -1.742 -13.439 1.00 50.94 104 SER A O 1
ATOM 863 N N . ILE A 1 105 ? 19.640 0.294 -12.500 1.00 54.66 105 ILE A N 1
ATOM 864 C CA . ILE A 1 105 ? 19.577 1.078 -13.733 1.00 54.66 105 ILE A CA 1
ATOM 865 C C . ILE A 1 105 ? 20.722 2.095 -13.680 1.00 54.66 105 ILE A C 1
ATOM 867 O O . ILE A 1 105 ? 20.597 3.162 -13.080 1.00 54.66 105 ILE A O 1
ATOM 871 N N . ARG A 1 106 ? 21.869 1.766 -14.285 1.00 43.91 106 ARG A N 1
ATOM 872 C CA . ARG A 1 106 ? 22.927 2.753 -14.551 1.00 43.91 106 ARG A CA 1
ATOM 873 C C . ARG A 1 106 ? 22.587 3.477 -15.850 1.00 43.91 106 ARG A C 1
ATOM 875 O O . ARG A 1 106 ? 22.643 2.884 -16.919 1.00 43.91 106 ARG A O 1
ATOM 882 N N . TYR A 1 107 ? 22.234 4.755 -15.755 1.00 44.25 107 TYR A N 1
ATOM 883 C CA . TYR A 1 107 ? 22.071 5.611 -16.927 1.00 44.25 107 TYR A CA 1
ATOM 884 C C . TYR A 1 107 ? 23.457 5.906 -17.521 1.00 44.25 107 TYR A C 1
ATOM 886 O O . TYR A 1 107 ? 24.221 6.699 -16.974 1.00 44.25 107 TYR A O 1
ATOM 894 N N . THR A 1 108 ? 23.809 5.256 -18.628 1.00 45.88 108 THR A N 1
ATOM 895 C CA . THR A 1 108 ? 25.047 5.494 -19.390 1.00 45.88 108 THR A CA 1
ATOM 896 C C . THR A 1 108 ? 24.881 6.695 -20.326 1.00 45.88 108 THR A C 1
ATOM 898 O O . THR A 1 108 ? 25.078 6.604 -21.530 1.00 45.88 108 THR A O 1
ATOM 901 N N . GLY A 1 109 ? 24.472 7.845 -19.794 1.00 40.81 109 GLY A N 1
ATOM 902 C CA . GLY A 1 109 ? 24.255 9.055 -20.589 1.00 40.81 109 GLY A CA 1
ATOM 903 C C . GLY A 1 109 ? 25.053 10.220 -20.035 1.00 40.81 109 GLY A C 1
ATOM 904 O O . GLY A 1 109 ? 24.699 10.782 -19.000 1.00 40.81 109 GLY A O 1
ATOM 905 N N . ARG A 1 110 ? 26.139 10.572 -20.728 1.00 40.34 110 ARG A N 1
ATOM 906 C CA . ARG A 1 110 ? 27.002 11.722 -20.440 1.00 40.34 110 ARG A CA 1
ATOM 907 C C . ARG A 1 110 ? 26.147 13.000 -20.454 1.00 40.34 110 ARG A C 1
ATOM 909 O O . ARG A 1 110 ? 25.541 13.340 -21.464 1.00 40.34 110 ARG A O 1
ATOM 916 N N . ARG A 1 111 ? 26.077 13.686 -19.313 1.00 36.25 111 ARG A N 1
ATOM 917 C CA . ARG A 1 111 ? 25.379 14.965 -19.131 1.00 36.25 111 ARG A CA 1
ATOM 918 C C . ARG A 1 111 ? 26.194 16.054 -19.837 1.00 36.25 111 ARG A C 1
ATOM 920 O O . ARG A 1 111 ? 27.179 16.518 -19.271 1.00 36.25 111 ARG A O 1
ATOM 927 N N . GLN A 1 112 ? 25.852 16.409 -21.072 1.00 40.72 112 GLN A N 1
ATOM 928 C CA . GLN A 1 112 ? 26.387 17.630 -21.680 1.00 40.72 112 GLN A CA 1
ATOM 929 C C . GLN A 1 112 ? 25.620 18.839 -21.137 1.00 40.72 112 GLN A C 1
ATOM 931 O O . GLN A 1 112 ? 24.405 18.768 -20.938 1.00 40.72 112 GLN A O 1
ATOM 936 N N . ARG A 1 113 ? 26.399 19.861 -20.773 1.00 37.62 113 ARG A N 1
ATOM 937 C CA . ARG A 1 113 ? 25.949 21.179 -20.321 1.00 37.62 113 ARG A CA 1
ATOM 938 C C . ARG A 1 113 ? 25.313 21.945 -21.467 1.00 37.62 113 ARG A C 1
ATOM 940 O O . ARG A 1 113 ? 25.793 21.754 -22.604 1.00 37.62 113 ARG A O 1
#

pLDDT: mean 74.96, std 15.85, range [36.25, 94.06]

Organism: NCBI:txid259542